Protein AF-A0A3D4KAS4-F1 (afdb_monomer_lite)

pLDDT: mean 80.95, std 10.4, range [41.06, 92.5]

Foldseek 3Di:
DPPVVCVLVVVLVVLVVPDPDPVVSVVVNVVVVVVVVVVVVVVVVVVVVCLVCQCVDPDCVSNPPLVVLVVVLVVLCCCQPPVQVVVQVVCCVPPVPDHDDHDDCPVSVCVVCVSVVNNVVVVVVVVVVVD

Secondary structure (DSSP, 8-state):
---HHHHHHHHHHHHHHH---HHHHHHHHHHHHHHHHHHHHHHHHHHHHHHHHHHT-S-HHHHHHHHHHHHHHHHHHHIIIIIHHHHHHHHHTT-TT-PPPPP-HHHHHHHHHHHTTTHHHHHHHHHHHT-

Sequence (131 aa):
MLPITEIISGGIKIIDKIIPDAEAKEKAQKEFELELLRTLQNTDNQQAEINKAEAQHQNIFVAGWRPFIGWVCGAAFCWQYILYPILSWAIAFRYPDIKLPNINTDNIFELTMAMLGLGGLRTFEKVKLRK

Structure (mmCIF, N/CA/C/O backbone):
data_AF-A0A3D4KAS4-F1
#
_entry.id   AF-A0A3D4KAS4-F1
#
loop_
_atom_site.group_PDB
_atom_site.id
_atom_site.type_symbol
_atom_site.label_atom_id
_atom_site.label_alt_id
_atom_site.label_comp_id
_atom_site.label_asym_id
_atom_site.label_entity_id
_atom_site.label_seq_id
_atom_site.pdbx_PDB_ins_code
_atom_site.Cartn_x
_atom_site.C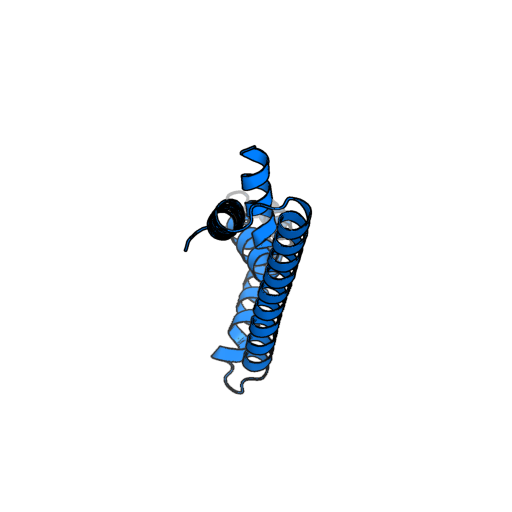artn_y
_atom_site.Cartn_z
_atom_site.occupancy
_atom_site.B_iso_or_equiv
_atom_site.auth_seq_id
_atom_site.auth_comp_id
_atom_site.auth_asym_id
_atom_site.auth_atom_id
_atom_site.pdbx_PDB_model_num
ATOM 1 N N . MET A 1 1 ? -21.785 12.329 6.745 1.00 41.06 1 MET A N 1
ATOM 2 C CA . MET A 1 1 ? -21.555 11.424 7.890 1.00 41.06 1 MET A CA 1
ATOM 3 C C . MET A 1 1 ? -21.109 12.281 9.051 1.00 41.06 1 MET A C 1
ATOM 5 O O . MET A 1 1 ? -20.185 13.062 8.857 1.00 41.06 1 MET A O 1
ATOM 9 N N . LEU A 1 2 ? -21.781 12.199 10.199 1.00 46.59 2 LEU A N 1
ATOM 10 C CA . LEU A 1 2 ? -21.309 12.886 11.402 1.00 46.59 2 LEU A CA 1
ATOM 11 C C . LEU A 1 2 ? -19.929 12.312 11.751 1.00 46.59 2 LEU A C 1
ATOM 13 O O . LEU A 1 2 ? -19.785 11.085 11.747 1.00 46.59 2 LEU A O 1
ATOM 17 N N . PRO A 1 3 ? -18.901 13.144 11.982 1.00 61.50 3 PRO A N 1
ATOM 18 C CA . PRO A 1 3 ? -17.607 12.642 12.409 1.00 61.50 3 PRO A CA 1
ATOM 19 C C . PRO A 1 3 ? -17.812 11.840 13.698 1.00 61.50 3 PRO A C 1
ATOM 21 O O . PRO A 1 3 ? -18.604 12.228 14.551 1.00 61.50 3 PRO A O 1
ATOM 24 N N . ILE A 1 4 ? -17.123 10.709 13.847 1.00 62.09 4 ILE A N 1
ATOM 25 C CA . ILE A 1 4 ? -17.269 9.806 15.005 1.00 62.09 4 ILE A CA 1
ATOM 26 C C . ILE A 1 4 ? -17.142 10.577 16.336 1.00 62.09 4 ILE A C 1
ATOM 28 O O . ILE A 1 4 ? -17.827 10.273 17.306 1.00 62.09 4 ILE A O 1
ATOM 32 N N . THR A 1 5 ? -16.370 11.665 16.355 1.00 59.62 5 THR A N 1
ATOM 33 C CA . THR A 1 5 ? -16.261 12.604 17.481 1.00 59.62 5 THR A CA 1
ATOM 34 C C . THR A 1 5 ? -17.569 13.315 17.852 1.00 59.62 5 THR A C 1
ATOM 36 O O . THR A 1 5 ? -17.811 13.576 19.028 1.00 59.62 5 THR A O 1
ATOM 39 N N . GLU A 1 6 ? -18.433 13.636 16.889 1.00 65.88 6 GLU A N 1
ATOM 40 C CA . GLU A 1 6 ? -19.764 14.209 17.137 1.00 65.88 6 GLU A CA 1
ATOM 41 C C . GLU A 1 6 ? -20.749 13.171 17.678 1.00 65.88 6 GLU A C 1
ATOM 43 O O . GLU A 1 6 ? -21.545 13.491 18.555 1.00 65.88 6 GLU A O 1
ATOM 48 N N . ILE A 1 7 ? -20.651 11.915 17.233 1.00 68.50 7 ILE A N 1
ATOM 49 C CA . ILE A 1 7 ? -21.467 10.814 17.768 1.00 68.50 7 ILE A CA 1
ATOM 50 C C . ILE A 1 7 ? -21.052 10.505 19.211 1.00 68.50 7 ILE A C 1
ATOM 52 O O . ILE A 1 7 ? -21.907 10.387 20.086 1.00 68.50 7 ILE A O 1
ATOM 56 N N . ILE A 1 8 ? -19.745 10.462 19.482 1.00 66.44 8 ILE A N 1
ATOM 57 C CA . ILE A 1 8 ? -19.201 10.273 20.832 1.00 66.44 8 ILE A CA 1
ATOM 58 C C . ILE A 1 8 ? -19.604 11.435 21.745 1.00 66.44 8 ILE A C 1
ATOM 60 O O . ILE A 1 8 ? -20.140 11.214 22.825 1.00 66.44 8 ILE A O 1
ATOM 64 N N . SER A 1 9 ? -19.396 12.684 21.318 1.00 66.88 9 SER A N 1
ATOM 65 C CA . SER A 1 9 ? -19.742 13.849 22.146 1.00 66.88 9 SER A CA 1
ATOM 66 C C . SER A 1 9 ? -21.2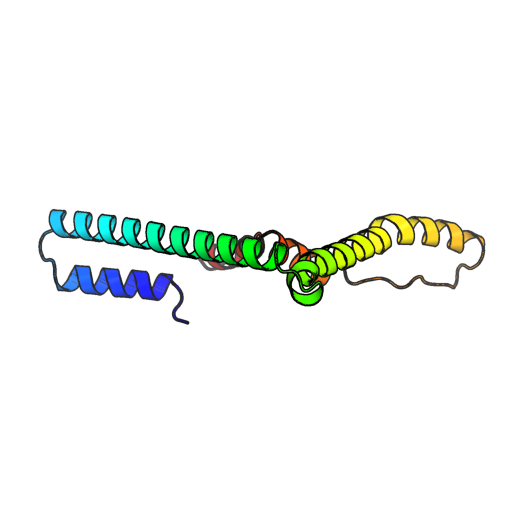52 14.026 22.328 1.00 66.88 9 SER A C 1
ATOM 68 O O . SER A 1 9 ? -21.685 14.484 23.385 1.00 66.88 9 SER A O 1
ATOM 70 N N . GLY A 1 10 ? -22.065 13.629 21.347 1.00 73.81 10 GLY A N 1
ATOM 71 C CA . GLY A 1 10 ? -23.518 13.543 21.471 1.00 73.81 10 GLY A CA 1
ATOM 72 C C . GLY A 1 10 ? -23.954 12.469 22.470 1.00 73.81 10 GLY A C 1
ATOM 73 O O . GLY A 1 10 ? -24.752 12.760 23.358 1.00 73.81 10 GLY A O 1
ATOM 74 N N . GLY A 1 11 ? -23.385 11.263 22.379 1.00 70.06 11 GLY A N 1
ATOM 75 C CA . GLY A 1 11 ? -23.654 10.153 23.298 1.00 70.06 11 GLY A CA 1
ATOM 76 C C . GLY A 1 11 ? -23.268 10.475 24.742 1.00 70.06 11 GLY A C 1
ATOM 77 O O . GLY A 1 11 ? -24.079 10.302 25.649 1.00 70.06 11 GLY A O 1
ATOM 78 N N . ILE A 1 12 ? -22.086 11.063 24.952 1.00 67.50 12 ILE A N 1
ATOM 79 C CA . ILE A 1 12 ? -21.623 11.505 26.276 1.00 67.50 12 ILE A CA 1
ATOM 80 C C . ILE A 1 12 ? -22.554 12.581 26.855 1.00 67.50 12 ILE A C 1
ATOM 82 O O . ILE A 1 12 ? -22.923 12.502 28.021 1.00 67.50 12 ILE A O 1
ATOM 86 N N . LYS A 1 13 ? -23.020 13.551 26.054 1.00 71.56 13 LYS A N 1
ATOM 87 C CA . LYS A 1 13 ? -23.979 14.575 26.522 1.00 71.56 13 LYS A CA 1
ATOM 88 C C . LYS A 1 13 ? -25.333 13.995 26.937 1.00 71.56 13 LYS A C 1
ATOM 90 O O . LYS A 1 13 ? -25.986 14.549 27.819 1.00 71.56 13 LYS A O 1
ATOM 95 N N . ILE A 1 14 ? -25.774 12.918 26.290 1.00 71.31 14 ILE A N 1
ATOM 96 C CA . ILE A 1 14 ? -27.017 12.223 26.646 1.00 71.31 14 ILE A CA 1
A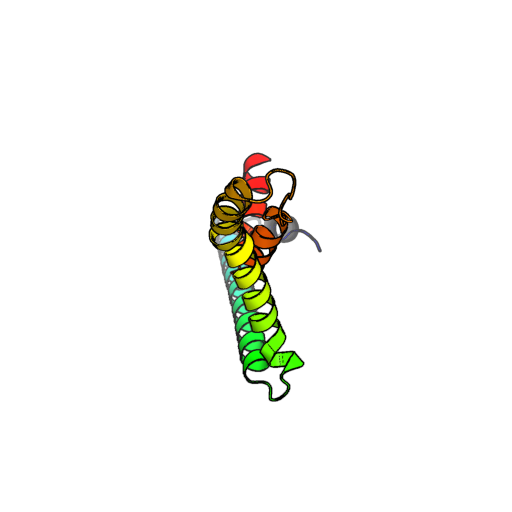TOM 97 C C . ILE A 1 14 ? -26.830 11.462 27.964 1.00 71.31 14 ILE A C 1
ATOM 99 O O . ILE A 1 14 ? -27.676 11.578 28.849 1.00 71.31 14 ILE A O 1
ATOM 103 N N . ILE A 1 15 ? -25.700 10.766 28.128 1.00 66.12 15 ILE A N 1
ATOM 104 C CA . ILE A 1 15 ? -25.323 10.088 29.380 1.00 66.12 15 ILE A CA 1
ATOM 105 C C . ILE A 1 15 ? -25.264 11.095 30.540 1.00 66.12 15 ILE A C 1
ATOM 107 O O . ILE A 1 15 ? -25.861 10.861 31.589 1.00 66.12 15 ILE A O 1
ATOM 111 N N . ASP A 1 16 ? -24.651 12.260 30.315 1.00 63.91 16 ASP A N 1
ATOM 112 C CA . ASP A 1 16 ? -24.528 13.347 31.294 1.00 63.91 16 ASP A CA 1
ATOM 113 C C . ASP A 1 16 ? -25.871 13.927 31.753 1.00 63.91 16 ASP A C 1
ATOM 115 O O . ASP A 1 16 ? -25.973 14.435 32.867 1.00 63.91 16 ASP A O 1
ATOM 119 N N . LYS A 1 17 ? -26.900 13.881 30.900 1.00 67.69 17 LYS A N 1
ATOM 120 C CA . LYS A 1 17 ? -28.226 14.439 31.200 1.00 67.69 17 LYS A CA 1
ATOM 121 C C . LYS A 1 17 ? -29.152 13.438 31.897 1.00 67.69 17 LYS A C 1
ATOM 123 O O . LYS A 1 17 ? -30.125 13.857 32.519 1.00 67.69 17 LYS A O 1
ATOM 128 N N . ILE A 1 18 ? -28.881 12.140 31.764 1.00 70.56 18 ILE A N 1
ATOM 129 C CA . ILE A 1 18 ? -29.763 11.060 32.233 1.00 70.56 18 ILE A CA 1
ATOM 130 C C . ILE A 1 18 ? -29.234 10.411 33.521 1.00 70.56 18 ILE A C 1
ATOM 132 O O . ILE A 1 18 ? -30.041 9.953 34.328 1.00 70.56 18 ILE A O 1
ATOM 136 N N . ILE A 1 19 ? -27.915 10.396 33.749 1.00 66.88 19 ILE A N 1
ATOM 137 C CA . ILE A 1 19 ? -27.299 9.724 34.902 1.00 66.88 19 ILE A CA 1
ATOM 138 C C . ILE A 1 19 ? -26.756 10.763 35.903 1.00 66.88 19 ILE A C 1
ATOM 140 O O . ILE A 1 19 ? -25.745 11.405 35.620 1.00 66.88 19 ILE A O 1
ATOM 144 N N . PRO A 1 20 ? -27.398 10.940 37.074 1.00 64.44 20 PRO A N 1
ATOM 145 C CA . PRO A 1 20 ? -26.981 11.926 38.076 1.00 64.44 20 PRO A CA 1
ATOM 146 C C . PRO A 1 20 ? -25.819 11.472 38.982 1.00 64.44 20 PRO A C 1
ATOM 148 O O . PRO A 1 20 ? -25.217 12.318 39.637 1.00 64.44 20 PRO A O 1
ATOM 151 N N . ASP A 1 21 ? -25.499 10.173 39.034 1.00 73.25 21 ASP A N 1
ATOM 152 C CA . ASP A 1 21 ? -24.480 9.607 39.933 1.00 73.25 21 ASP A CA 1
ATOM 153 C C . ASP A 1 21 ? -23.112 9.443 39.240 1.00 73.25 21 ASP A C 1
ATOM 155 O O . ASP A 1 21 ? -23.027 8.941 38.115 1.00 73.25 21 ASP A O 1
ATOM 159 N N . ALA A 1 22 ? -22.034 9.876 39.900 1.00 73.19 22 ALA A N 1
ATOM 160 C CA . ALA A 1 22 ? -20.700 9.996 39.308 1.00 73.19 22 ALA A CA 1
ATOM 161 C C . ALA A 1 22 ? -20.067 8.633 38.974 1.00 73.19 22 ALA A C 1
ATOM 163 O O . ALA A 1 22 ? -19.475 8.486 37.902 1.00 73.19 22 ALA A O 1
ATOM 164 N N . GLU A 1 23 ? -20.244 7.621 39.831 1.00 74.94 23 GLU A N 1
ATOM 165 C CA . GLU A 1 23 ? -19.744 6.260 39.570 1.00 74.94 23 GLU A CA 1
ATOM 166 C C . GLU A 1 23 ? -20.526 5.569 38.445 1.00 74.94 23 GLU A C 1
ATOM 168 O O . GLU A 1 23 ? -19.940 4.943 37.556 1.00 74.94 23 GLU A O 1
ATOM 173 N N . ALA A 1 24 ? -21.855 5.716 38.435 1.00 74.44 24 ALA A N 1
ATOM 174 C CA . ALA A 1 24 ? -22.702 5.160 37.380 1.00 74.44 24 ALA A CA 1
ATOM 175 C C . ALA A 1 24 ? -22.403 5.805 36.015 1.00 74.44 24 ALA A C 1
ATOM 177 O O . ALA A 1 24 ? -22.416 5.127 34.985 1.00 74.44 24 ALA A O 1
ATOM 178 N N . LYS A 1 25 ? -22.078 7.101 36.012 1.00 73.25 25 LYS A N 1
ATOM 179 C CA . LYS A 1 25 ? -21.665 7.851 34.826 1.00 73.25 25 LYS A CA 1
ATOM 180 C C . LYS A 1 25 ? -20.321 7.371 34.280 1.00 73.25 25 LYS A C 1
ATOM 182 O O . LYS A 1 25 ? -20.222 7.122 33.080 1.00 73.25 25 LYS A O 1
ATOM 187 N N . GLU A 1 26 ? -19.304 7.207 35.127 1.00 78.25 26 GLU A N 1
ATOM 188 C CA . GLU A 1 26 ? -17.996 6.700 34.689 1.00 78.25 26 GLU A CA 1
ATOM 189 C C . GLU A 1 26 ? -18.115 5.283 34.109 1.00 78.25 26 GLU A C 1
ATOM 191 O O . GLU A 1 26 ? -17.522 4.971 33.074 1.00 78.25 26 GLU A O 1
ATOM 196 N N . LYS A 1 27 ? -18.941 4.431 34.728 1.00 81.56 27 LYS A N 1
ATOM 197 C CA . LYS A 1 27 ? -19.210 3.082 34.224 1.00 81.56 27 LYS A CA 1
ATOM 198 C C . LYS A 1 27 ? -19.903 3.101 32.857 1.00 81.56 27 LYS A C 1
ATOM 200 O O . LYS A 1 27 ? -19.456 2.401 31.952 1.00 81.56 27 LYS A O 1
ATOM 205 N N . ALA A 1 28 ? -20.928 3.938 32.683 1.00 78.50 28 ALA A N 1
ATOM 206 C CA . ALA A 1 28 ? -21.635 4.085 31.411 1.00 78.50 28 ALA A CA 1
ATOM 207 C C . ALA A 1 28 ? -20.733 4.641 30.294 1.00 78.50 28 ALA A C 1
ATOM 209 O O . ALA A 1 28 ? -20.818 4.196 29.152 1.00 78.50 28 ALA A O 1
ATOM 210 N N . GLN A 1 29 ? -19.835 5.580 30.615 1.00 77.56 29 GLN A N 1
ATOM 211 C CA . GLN A 1 29 ? -18.852 6.096 29.657 1.00 77.56 29 GLN A CA 1
ATOM 212 C C . GLN A 1 29 ? -17.867 5.007 29.216 1.00 77.56 29 GLN A C 1
ATOM 214 O O . GLN A 1 29 ? -17.647 4.842 28.017 1.00 77.56 29 GLN A O 1
ATOM 219 N N . LYS A 1 30 ? -17.336 4.211 30.154 1.00 84.31 30 LYS A N 1
ATOM 220 C CA . LYS A 1 30 ? -16.447 3.083 29.828 1.00 84.31 30 LYS A CA 1
ATOM 221 C C . LYS A 1 30 ? -17.148 2.018 28.991 1.00 84.31 30 LYS A C 1
ATOM 223 O O . LYS A 1 30 ? -16.561 1.524 28.034 1.00 84.31 30 LYS A O 1
ATOM 228 N N . GLU A 1 31 ? -18.387 1.662 29.325 1.00 85.31 31 GLU A N 1
ATOM 229 C CA . GLU A 1 31 ? -19.175 0.702 28.539 1.00 85.31 31 GLU A CA 1
ATOM 230 C C . GLU A 1 31 ? -19.425 1.217 27.116 1.00 85.31 31 GLU A C 1
ATOM 232 O O . GLU A 1 31 ? -19.216 0.475 26.156 1.00 85.31 31 GLU A O 1
ATOM 237 N N . PHE A 1 32 ? -19.762 2.500 26.969 1.00 82.25 32 PHE A N 1
ATOM 238 C CA . PHE A 1 32 ? -19.945 3.135 25.666 1.00 82.25 32 PHE A CA 1
ATOM 239 C C . PHE A 1 32 ? -18.657 3.148 24.826 1.00 82.25 32 PHE A C 1
ATOM 241 O O . PHE A 1 32 ? -18.687 2.802 23.645 1.00 82.25 32 PHE A O 1
ATOM 248 N N . GLU A 1 33 ? -17.512 3.500 25.418 1.00 83.06 33 GLU A N 1
ATOM 249 C CA . GLU A 1 33 ? -16.212 3.441 24.735 1.00 83.06 33 GLU A CA 1
ATOM 250 C C . GLU A 1 33 ? -15.866 2.016 24.288 1.00 83.06 33 GLU A C 1
ATOM 252 O O . GLU A 1 33 ? -15.399 1.800 23.168 1.00 83.06 33 GLU A O 1
ATOM 257 N N . LEU A 1 34 ? -16.130 1.026 25.141 1.00 87.69 34 LEU A N 1
ATOM 258 C CA . LEU A 1 34 ? -15.838 -0.377 24.864 1.00 87.69 34 LEU A CA 1
ATOM 259 C C . LEU A 1 34 ? -16.738 -0.924 23.745 1.00 87.69 34 LEU A C 1
ATOM 261 O O . LEU A 1 34 ? -16.270 -1.651 22.866 1.00 87.69 34 LEU A O 1
ATOM 265 N N . GLU A 1 35 ? -18.012 -0.541 23.726 1.00 86.75 35 GLU A N 1
ATOM 266 C CA . GLU A 1 35 ? -18.951 -0.890 22.659 1.00 86.75 35 GLU A CA 1
ATOM 267 C C . GLU A 1 35 ? -18.615 -0.201 21.331 1.00 86.75 35 GLU A C 1
ATOM 269 O O . GLU A 1 35 ? -18.691 -0.822 20.265 1.00 86.75 35 GLU A O 1
ATOM 274 N N . LEU A 1 36 ? -18.140 1.044 21.383 1.00 84.88 36 LEU A N 1
ATOM 275 C CA . LEU A 1 36 ? -17.626 1.731 20.206 1.00 84.88 36 LEU A CA 1
ATOM 276 C C . LEU A 1 36 ? -16.412 0.996 19.623 1.00 84.88 36 LEU A C 1
ATOM 278 O O . LEU A 1 36 ? -16.391 0.715 18.425 1.00 84.88 36 LEU A O 1
ATOM 282 N N . LEU A 1 37 ? -15.429 0.636 20.455 1.00 86.44 37 LEU A N 1
ATOM 283 C CA . LEU A 1 37 ? -14.250 -0.117 20.014 1.00 86.44 37 LEU A CA 1
ATOM 284 C C . LEU A 1 37 ? -14.635 -1.462 19.386 1.00 86.44 37 LEU A C 1
ATOM 286 O O . LEU A 1 37 ? -14.118 -1.813 18.326 1.00 86.44 37 LEU A O 1
ATOM 290 N N . ARG A 1 38 ? -15.590 -2.183 19.987 1.00 86.94 38 ARG A N 1
ATOM 291 C CA . ARG A 1 38 ? -16.131 -3.428 19.418 1.00 86.94 38 ARG A CA 1
ATOM 292 C C . ARG A 1 38 ? -16.788 -3.201 18.060 1.00 86.94 38 ARG A C 1
ATOM 294 O O . ARG A 1 38 ? -16.591 -3.997 17.148 1.00 86.94 38 ARG A O 1
ATOM 301 N N . THR A 1 39 ? -17.549 -2.121 17.911 1.00 85.62 39 THR A N 1
ATOM 302 C CA . THR A 1 39 ? -18.222 -1.782 16.649 1.00 85.62 39 THR A CA 1
ATOM 303 C C . THR A 1 39 ? -17.215 -1.458 15.545 1.00 85.62 39 THR A C 1
ATOM 305 O O . THR A 1 39 ? -17.365 -1.937 14.420 1.00 85.62 39 THR A O 1
ATOM 308 N N . LEU A 1 40 ? -16.163 -0.699 15.868 1.00 84.38 40 LEU A N 1
ATOM 309 C CA . LEU A 1 40 ? -15.075 -0.392 14.935 1.00 84.38 40 LEU A CA 1
ATOM 310 C C . LEU A 1 40 ? -14.352 -1.669 14.500 1.00 84.38 40 LEU A C 1
ATOM 312 O O . LEU A 1 40 ? -14.251 -1.940 13.307 1.00 84.38 40 LEU A O 1
ATOM 316 N N . GLN A 1 41 ? -13.960 -2.508 15.461 1.00 88.00 41 GLN A N 1
ATOM 317 C CA . GLN A 1 41 ? -13.297 -3.779 15.176 1.00 88.00 41 GLN A CA 1
ATOM 318 C C . GLN A 1 41 ? -14.175 -4.712 14.325 1.00 88.00 41 GLN A C 1
ATOM 320 O O . GLN A 1 41 ? -13.687 -5.347 13.393 1.00 88.00 41 GLN A O 1
ATOM 325 N N . ASN A 1 42 ? -15.479 -4.782 14.604 1.00 89.06 42 ASN A N 1
ATOM 326 C CA . ASN A 1 42 ? -16.417 -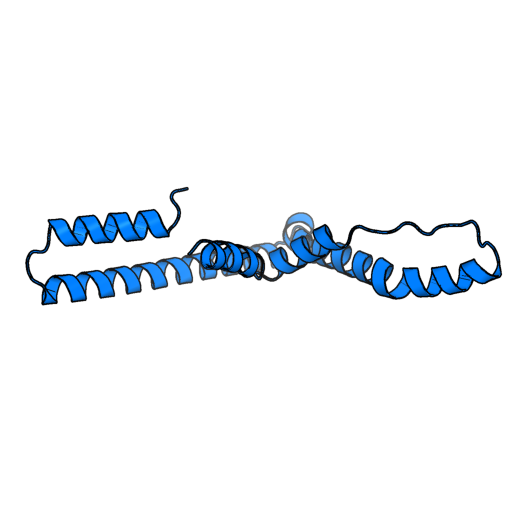5.563 13.798 1.00 89.06 42 ASN A CA 1
ATOM 327 C C . ASN A 1 42 ? -16.538 -5.031 12.367 1.00 89.06 42 ASN A C 1
ATOM 329 O O . ASN A 1 42 ? -16.601 -5.829 11.436 1.00 89.06 42 ASN A O 1
ATOM 333 N N . THR A 1 43 ? -16.547 -3.711 12.185 1.00 86.38 43 THR A N 1
ATOM 334 C CA . THR A 1 43 ? -16.595 -3.086 10.855 1.00 86.38 43 THR A CA 1
ATOM 335 C C . THR A 1 43 ? -15.339 -3.428 10.051 1.00 86.38 43 THR A C 1
ATOM 337 O O . THR A 1 43 ? -15.441 -3.848 8.898 1.00 86.38 43 THR A O 1
ATOM 340 N N . ASP A 1 44 ? -14.162 -3.336 10.672 1.00 86.25 44 ASP A N 1
ATOM 341 C CA . ASP A 1 44 ? -12.893 -3.692 10.028 1.00 86.25 44 ASP A CA 1
ATOM 342 C C . ASP A 1 44 ? -12.854 -5.179 9.647 1.00 86.25 44 ASP A C 1
ATOM 344 O O . ASP A 1 44 ? -12.465 -5.537 8.532 1.00 86.25 44 ASP A O 1
ATOM 348 N N . ASN A 1 45 ? -13.332 -6.053 10.539 1.00 89.31 45 ASN A N 1
ATOM 349 C CA . ASN A 1 45 ? -13.448 -7.486 10.271 1.00 89.31 45 ASN A CA 1
ATOM 350 C C . ASN A 1 45 ? -14.411 -7.777 9.110 1.00 89.31 45 ASN A C 1
ATOM 352 O O . ASN A 1 45 ? -14.097 -8.591 8.244 1.00 89.31 45 ASN A O 1
ATOM 356 N N . GLN A 1 46 ? -15.560 -7.098 9.050 1.00 91.12 46 GLN A N 1
ATOM 357 C CA . GLN A 1 46 ? -16.505 -7.228 7.937 1.00 91.12 46 GLN A CA 1
ATOM 358 C C . GLN A 1 46 ? -15.875 -6.789 6.612 1.00 91.12 46 GLN A C 1
ATOM 360 O O . GLN A 1 46 ? -16.027 -7.473 5.601 1.00 91.12 46 GLN A O 1
ATOM 365 N N . GLN A 1 47 ? -15.118 -5.690 6.610 1.00 86.75 47 GLN A N 1
ATOM 366 C CA . GLN A 1 47 ? -14.404 -5.247 5.417 1.00 86.75 47 GLN A CA 1
ATOM 367 C C . GLN A 1 47 ? -13.336 -6.265 4.986 1.00 86.75 47 GLN A C 1
ATOM 369 O O . GLN A 1 47 ? -13.175 -6.511 3.791 1.00 86.75 47 GLN A O 1
ATOM 374 N N . ALA A 1 48 ? -12.626 -6.886 5.933 1.00 89.44 48 ALA A N 1
ATOM 375 C CA . ALA A 1 48 ? -11.648 -7.935 5.650 1.00 89.44 48 ALA A CA 1
ATOM 376 C C . ALA A 1 48 ? -12.295 -9.199 5.052 1.00 89.44 48 ALA A C 1
ATOM 378 O O . ALA A 1 48 ? -11.769 -9.752 4.085 1.00 89.44 48 ALA A O 1
ATOM 379 N N . GLU A 1 49 ? -13.450 -9.618 5.573 1.00 92.31 49 GLU A N 1
ATOM 380 C CA . GLU A 1 49 ? -14.250 -10.729 5.037 1.00 92.31 49 GLU A CA 1
ATOM 381 C C . GLU A 1 49 ? -14.714 -10.447 3.601 1.00 92.31 49 GLU A C 1
ATOM 383 O O . GLU A 1 49 ? -14.520 -11.285 2.718 1.00 92.31 49 GLU A O 1
ATOM 388 N N . ILE A 1 50 ? -15.237 -9.244 3.329 1.00 89.31 50 ILE A N 1
ATOM 389 C CA . ILE A 1 50 ? -15.622 -8.823 1.971 1.00 89.31 50 ILE A CA 1
ATOM 390 C C . ILE A 1 50 ? -14.413 -8.882 1.037 1.00 89.31 50 ILE A C 1
ATOM 392 O O . ILE A 1 50 ? -14.488 -9.499 -0.021 1.00 89.31 50 ILE A O 1
ATOM 396 N N . ASN A 1 51 ? -13.274 -8.318 1.443 1.00 88.38 51 ASN A N 1
ATOM 397 C CA . ASN A 1 51 ? -12.062 -8.318 0.621 1.00 88.38 51 ASN A CA 1
ATOM 398 C C . ASN A 1 51 ? -11.573 -9.743 0.318 1.00 88.38 51 ASN A C 1
ATOM 400 O O . ASN A 1 51 ? -11.087 -10.015 -0.779 1.00 88.38 51 ASN A O 1
ATOM 404 N N . LYS A 1 52 ? -11.694 -10.658 1.285 1.00 91.06 52 LYS A N 1
ATOM 405 C CA . LYS A 1 52 ? -11.347 -12.071 1.114 1.00 91.06 52 LYS A CA 1
ATOM 406 C C . LYS A 1 52 ? -12.304 -12.766 0.145 1.00 91.06 52 LYS A C 1
ATOM 408 O O . LYS A 1 52 ? -11.843 -13.504 -0.722 1.00 91.06 52 LYS A O 1
ATOM 413 N N . ALA A 1 53 ? -13.605 -12.511 0.262 1.00 91.62 53 ALA A N 1
ATOM 414 C CA . ALA A 1 53 ? -14.609 -13.042 -0.653 1.00 91.62 53 ALA A CA 1
ATOM 415 C C . ALA A 1 53 ? -14.415 -12.509 -2.084 1.00 91.62 53 ALA A C 1
ATOM 417 O O . ALA A 1 53 ? -14.442 -13.287 -3.035 1.00 91.62 53 ALA A O 1
ATOM 418 N N . GLU A 1 54 ? -14.139 -11.210 -2.239 1.00 87.81 54 GLU A N 1
ATOM 419 C CA . GLU A 1 54 ? -13.806 -10.586 -3.525 1.00 87.81 54 GLU A CA 1
ATOM 420 C C . GLU A 1 54 ? -12.553 -11.214 -4.140 1.00 87.81 54 GLU A C 1
ATOM 422 O O . GLU A 1 54 ? -12.560 -11.568 -5.316 1.00 87.81 54 GLU A O 1
ATOM 427 N N . ALA A 1 55 ? -11.501 -11.422 -3.344 1.00 88.56 55 ALA A N 1
ATOM 428 C CA . ALA A 1 55 ? -10.258 -12.039 -3.803 1.00 88.56 55 ALA A CA 1
ATOM 429 C C . ALA A 1 55 ? -10.429 -13.508 -4.234 1.00 88.56 55 ALA A C 1
ATOM 431 O O . ALA A 1 55 ? -9.670 -13.990 -5.071 1.00 88.56 55 ALA A O 1
ATOM 432 N N . GLN A 1 56 ? -11.412 -14.222 -3.678 1.00 91.19 56 GLN A N 1
ATOM 433 C CA . GLN A 1 56 ? -11.747 -15.603 -4.049 1.00 91.19 56 GLN A CA 1
ATOM 434 C C . GLN A 1 56 ? -12.784 -15.693 -5.180 1.00 91.19 56 GLN A C 1
ATOM 436 O O . GLN A 1 56 ? -13.109 -16.790 -5.642 1.00 91.19 56 GLN A O 1
ATOM 441 N N . HIS A 1 57 ? -13.319 -14.559 -5.631 1.00 91.88 57 HIS A N 1
ATOM 442 C CA . HIS A 1 57 ? -14.361 -14.523 -6.642 1.00 91.88 57 HIS A CA 1
ATOM 443 C C . HIS A 1 57 ? -13.830 -15.008 -8.004 1.00 91.88 57 HIS A C 1
ATOM 445 O O . HIS A 1 57 ? -12.758 -14.613 -8.453 1.00 91.88 57 HIS A O 1
ATOM 451 N N . GLN A 1 58 ? -14.607 -15.838 -8.708 1.00 90.62 58 GLN A N 1
ATOM 452 C CA . GLN A 1 58 ? -14.216 -16.434 -10.002 1.00 90.62 58 GLN A CA 1
ATOM 453 C C . GLN A 1 58 ? -13.977 -15.382 -11.103 1.00 90.62 58 GLN A C 1
ATOM 455 O O . GLN A 1 58 ? -13.199 -15.590 -12.030 1.00 90.62 58 GLN A O 1
ATOM 460 N N . ASN A 1 59 ? -14.667 -14.242 -11.016 1.00 90.75 59 ASN A N 1
ATOM 461 C CA . ASN A 1 59 ? -14.506 -13.141 -11.963 1.00 90.75 59 ASN A CA 1
ATOM 462 C C . ASN A 1 59 ? -13.210 -12.353 -11.697 1.00 90.75 59 ASN A C 1
ATOM 464 O O . ASN A 1 59 ? -13.088 -11.692 -10.665 1.00 90.75 59 ASN A O 1
ATOM 468 N N . ILE A 1 60 ? -12.308 -12.338 -12.683 1.00 89.00 60 ILE A N 1
ATOM 469 C CA . ILE A 1 60 ? -11.026 -11.611 -12.677 1.00 89.00 60 ILE A CA 1
ATOM 470 C C . ILE A 1 60 ? -11.218 -10.105 -12.459 1.00 89.00 60 ILE A C 1
ATOM 472 O O . ILE A 1 60 ? -10.375 -9.469 -11.838 1.00 89.00 60 ILE A O 1
ATOM 476 N N . PHE A 1 61 ? -12.332 -9.518 -12.900 1.00 86.81 61 PHE A N 1
ATOM 477 C CA . PHE A 1 61 ? -12.604 -8.101 -12.646 1.00 86.81 61 PHE A CA 1
ATOM 478 C C . PHE A 1 61 ? -12.903 -7.814 -11.166 1.00 86.81 61 PHE A C 1
ATOM 480 O O . PHE A 1 61 ? -12.579 -6.735 -10.678 1.00 86.81 61 PHE A O 1
ATOM 487 N N . VAL A 1 62 ? -13.468 -8.784 -10.440 1.00 85.56 62 VAL A N 1
ATOM 488 C CA . VAL A 1 62 ? -13.797 -8.658 -9.008 1.00 85.56 62 VAL A CA 1
ATOM 489 C C . VAL A 1 62 ? -12.592 -9.017 -8.137 1.00 85.56 62 VAL A C 1
ATOM 491 O O . VAL A 1 62 ? -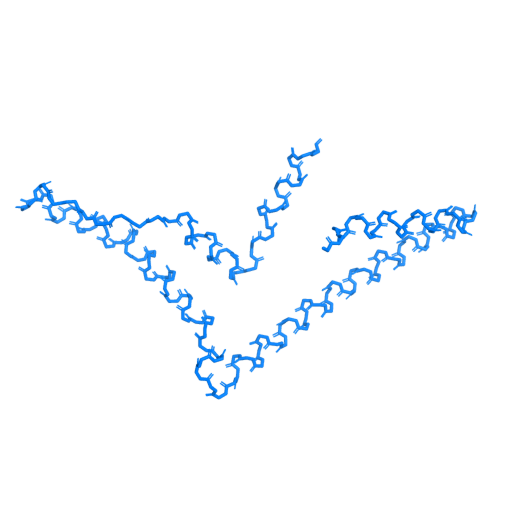12.254 -8.270 -7.227 1.00 85.56 62 VAL A O 1
ATOM 494 N N . ALA A 1 63 ? -11.887 -10.107 -8.443 1.00 90.31 63 ALA A N 1
ATOM 495 C CA . ALA A 1 63 ? -10.704 -10.510 -7.678 1.00 90.31 63 ALA A CA 1
ATOM 496 C C . ALA A 1 63 ? -9.447 -9.693 -8.027 1.00 90.31 63 ALA A C 1
ATOM 498 O O . ALA A 1 63 ? -8.541 -9.530 -7.210 1.00 90.31 63 ALA A O 1
ATOM 499 N N . GLY A 1 64 ? -9.372 -9.183 -9.256 1.00 89.00 64 GLY A N 1
ATOM 500 C CA . GLY A 1 64 ? -8.150 -8.633 -9.834 1.00 89.00 64 GLY A CA 1
ATOM 501 C C . GLY A 1 64 ? -7.988 -7.124 -9.713 1.00 89.00 64 GLY A C 1
ATOM 502 O O . GLY A 1 64 ? -6.876 -6.644 -9.922 1.00 89.00 64 GLY A O 1
ATOM 503 N N . TRP A 1 65 ? -9.024 -6.358 -9.353 1.00 89.06 65 TRP A N 1
ATOM 504 C CA . TRP A 1 65 ? -8.909 -4.893 -9.312 1.00 89.06 65 TRP A CA 1
ATOM 505 C C . TRP A 1 65 ? -7.871 -4.418 -8.280 1.00 89.06 65 TRP A C 1
ATOM 507 O O . TRP A 1 65 ? -7.072 -3.531 -8.580 1.00 89.06 65 TRP A O 1
ATOM 517 N N . ARG A 1 66 ? -7.814 -5.052 -7.097 1.00 89.00 66 ARG A N 1
ATOM 518 C CA . ARG A 1 66 ? -6.809 -4.761 -6.056 1.00 89.00 66 ARG A CA 1
ATOM 519 C C . ARG A 1 66 ? -5.386 -5.072 -6.550 1.00 89.00 66 ARG A C 1
ATOM 521 O O . ARG A 1 66 ? -4.565 -4.155 -6.545 1.00 89.00 66 ARG A O 1
ATOM 528 N N . PRO A 1 67 ? -5.070 -6.296 -7.030 1.00 90.38 67 PRO A N 1
ATOM 529 C CA . PRO A 1 67 ? -3.780 -6.577 -7.660 1.00 90.38 67 PRO A CA 1
ATOM 530 C C . PRO A 1 67 ? -3.432 -5.622 -8.802 1.00 90.38 67 PRO A C 1
ATOM 532 O O . PRO A 1 67 ? -2.300 -5.161 -8.874 1.00 90.38 67 PRO A O 1
ATOM 535 N N . PHE A 1 68 ? -4.389 -5.301 -9.676 1.00 92.50 68 PHE A N 1
ATOM 536 C CA . PHE A 1 68 ? -4.169 -4.432 -10.830 1.00 92.50 68 PHE A CA 1
ATOM 537 C C . PHE A 1 68 ? -3.659 -3.050 -10.416 1.00 92.50 68 PHE A C 1
ATOM 539 O O . PHE A 1 68 ? -2.630 -2.610 -10.926 1.00 92.50 68 PHE A O 1
ATOM 546 N N . ILE A 1 69 ? -4.311 -2.396 -9.448 1.00 91.19 69 ILE A N 1
ATOM 547 C CA . ILE A 1 69 ? -3.837 -1.097 -8.947 1.00 91.19 69 ILE A CA 1
ATOM 548 C C . ILE A 1 69 ? -2.444 -1.244 -8.316 1.00 91.19 69 ILE A C 1
ATOM 550 O O . ILE A 1 69 ? -1.571 -0.416 -8.568 1.00 91.19 69 ILE A O 1
ATOM 554 N N . GLY A 1 70 ? -2.197 -2.327 -7.572 1.00 90.75 70 GLY A N 1
ATOM 555 C CA . GLY A 1 70 ? -0.875 -2.623 -7.011 1.00 90.75 70 GLY A CA 1
ATOM 556 C C . GLY A 1 70 ? 0.223 -2.725 -8.077 1.00 90.75 70 GLY A C 1
ATOM 557 O O . GLY A 1 70 ? 1.288 -2.126 -7.925 1.00 90.75 70 GLY A O 1
ATOM 558 N N . TRP A 1 71 ? -0.046 -3.414 -9.188 1.00 91.50 71 TRP A N 1
ATOM 559 C CA . TRP A 1 71 ? 0.878 -3.509 -10.321 1.00 91.50 71 TRP A CA 1
ATOM 560 C C . TRP A 1 71 ? 1.105 -2.164 -11.006 1.00 91.50 71 TRP A C 1
ATOM 562 O O . TRP A 1 71 ? 2.243 -1.854 -11.349 1.00 91.50 71 TRP A O 1
ATOM 572 N N . VAL A 1 72 ? 0.063 -1.345 -11.171 1.00 91.38 72 VAL A N 1
ATOM 573 C CA . VAL A 1 72 ? 0.186 0.003 -11.748 1.00 91.38 72 VAL A CA 1
ATOM 574 C C . VAL A 1 72 ? 1.069 0.891 -10.868 1.00 91.38 72 VAL A C 1
ATOM 576 O O . VAL A 1 72 ? 2.005 1.510 -11.376 1.00 91.38 72 VAL A O 1
ATOM 579 N N . CYS A 1 73 ? 0.837 0.910 -9.551 1.00 91.19 73 CYS A N 1
ATOM 580 C CA . CYS A 1 73 ? 1.678 1.653 -8.610 1.00 91.19 73 CYS A CA 1
ATOM 581 C C . CYS A 1 73 ? 3.125 1.135 -8.616 1.00 91.19 73 CYS A C 1
ATOM 583 O O . CYS A 1 73 ? 4.063 1.926 -8.705 1.00 91.19 73 CYS A O 1
ATOM 585 N N . GLY A 1 74 ? 3.321 -0.187 -8.592 1.00 90.19 74 GLY A N 1
ATOM 586 C CA . GLY A 1 74 ? 4.647 -0.808 -8.649 1.00 90.19 74 GLY A CA 1
ATOM 587 C C . GLY A 1 74 ? 5.405 -0.494 -9.943 1.00 90.19 74 GLY A C 1
ATOM 588 O O . GLY A 1 74 ? 6.584 -0.141 -9.902 1.00 90.19 74 GLY A O 1
ATOM 589 N N . ALA A 1 75 ? 4.728 -0.551 -11.092 1.00 92.06 75 ALA A N 1
ATOM 590 C CA . ALA A 1 75 ? 5.300 -0.190 -12.385 1.00 92.06 75 ALA A CA 1
ATOM 591 C C . ALA A 1 75 ? 5.677 1.296 -12.444 1.00 92.06 75 ALA A C 1
ATOM 593 O O . ALA A 1 75 ? 6.747 1.639 -12.945 1.00 92.06 75 ALA A O 1
ATOM 594 N N . ALA A 1 76 ? 4.845 2.177 -11.885 1.00 90.75 76 ALA A N 1
ATOM 595 C CA . ALA A 1 76 ? 5.143 3.600 -11.826 1.00 90.75 76 ALA A CA 1
ATOM 596 C C . ALA A 1 76 ? 6.343 3.914 -10.919 1.00 90.75 76 ALA A C 1
ATOM 598 O O . ALA A 1 76 ? 7.195 4.719 -11.295 1.00 90.75 76 ALA A O 1
ATOM 599 N N . PHE A 1 77 ? 6.471 3.241 -9.770 1.00 91.62 77 PHE A N 1
ATOM 600 C CA . PHE A 1 77 ? 7.664 3.359 -8.929 1.00 91.62 77 PHE A CA 1
ATOM 601 C C . PHE A 1 77 ? 8.915 2.816 -9.623 1.00 91.62 77 PHE A C 1
ATOM 603 O O . PHE A 1 77 ? 9.966 3.451 -9.559 1.00 91.62 77 PHE A O 1
ATOM 610 N N . CYS A 1 78 ? 8.809 1.695 -10.339 1.00 92.12 78 CYS A N 1
ATOM 611 C CA . CYS A 1 78 ? 9.904 1.171 -11.155 1.00 92.12 78 CYS A CA 1
ATOM 612 C C . CYS A 1 78 ? 10.337 2.184 -12.228 1.00 92.12 78 CYS A C 1
ATOM 614 O O . CYS A 1 78 ? 11.530 2.455 -12.379 1.00 92.12 78 CYS A O 1
ATOM 616 N N . TRP A 1 79 ? 9.379 2.810 -12.922 1.00 90.69 79 TRP A N 1
ATOM 617 C CA . TRP A 1 79 ? 9.676 3.875 -13.876 1.00 90.69 79 TRP A CA 1
ATOM 618 C C . TRP A 1 79 ? 10.400 5.040 -13.206 1.00 90.69 79 TRP A C 1
ATOM 620 O O . TRP A 1 79 ? 11.498 5.391 -13.623 1.00 90.69 79 TRP A O 1
ATOM 630 N N . GLN A 1 80 ? 9.823 5.618 -12.153 1.00 90.62 80 GLN A N 1
ATOM 631 C CA . GLN A 1 80 ? 10.333 6.853 -11.565 1.00 90.62 80 GLN A CA 1
ATOM 632 C C . GLN A 1 80 ? 11.679 6.671 -10.847 1.00 90.62 80 GLN A C 1
ATOM 634 O O . GLN A 1 80 ? 12.538 7.547 -10.934 1.00 90.62 80 GLN A O 1
ATOM 639 N N . TYR A 1 81 ? 11.872 5.556 -10.139 1.00 89.56 81 TYR A N 1
ATOM 640 C CA . TYR A 1 81 ? 13.042 5.360 -9.278 1.00 89.56 81 TYR A CA 1
ATOM 641 C C . TYR A 1 81 ? 14.161 4.534 -9.904 1.00 89.56 81 TYR A C 1
ATOM 643 O O . TYR A 1 81 ? 15.306 4.676 -9.484 1.00 89.56 81 TYR A O 1
ATOM 651 N N . ILE A 1 82 ? 13.862 3.688 -10.894 1.00 91.38 82 ILE A N 1
ATOM 652 C CA . ILE A 1 82 ? 14.861 2.808 -11.516 1.00 91.38 82 ILE A CA 1
ATOM 653 C C . ILE A 1 82 ? 15.090 3.218 -12.969 1.00 91.38 82 ILE A C 1
ATOM 655 O O . ILE A 1 82 ? 16.203 3.590 -13.336 1.00 91.38 82 ILE A O 1
ATOM 659 N N . LEU A 1 83 ? 14.048 3.191 -13.804 1.00 91.00 83 LEU A N 1
ATOM 660 C CA . LEU A 1 83 ? 14.213 3.408 -15.244 1.00 91.00 83 LEU A CA 1
ATOM 661 C C . LEU A 1 83 ? 14.553 4.861 -15.577 1.00 91.00 83 LEU A C 1
ATOM 663 O O . LEU A 1 83 ? 15.465 5.101 -16.360 1.00 91.00 83 LEU A O 1
ATOM 667 N N . TYR A 1 84 ? 13.872 5.830 -14.967 1.00 90.19 84 TYR A N 1
ATOM 668 C CA . TYR A 1 84 ? 14.074 7.253 -15.219 1.00 90.19 84 TYR A CA 1
ATOM 669 C C . TYR A 1 84 ? 15.531 7.694 -14.992 1.00 90.19 84 TYR A C 1
ATOM 671 O O . TYR A 1 84 ? 16.090 8.280 -15.920 1.00 90.19 84 TYR A O 1
ATOM 679 N N . PRO A 1 85 ? 16.203 7.417 -13.852 1.00 88.94 85 PRO A N 1
ATOM 680 C CA . PRO A 1 85 ? 17.599 7.822 -13.670 1.00 88.94 85 PRO A CA 1
ATOM 681 C C . PRO A 1 85 ? 18.569 7.077 -14.597 1.00 88.94 85 PRO A C 1
ATOM 683 O O . PRO A 1 85 ? 19.467 7.707 -15.156 1.00 88.94 85 PRO A O 1
ATOM 686 N N . ILE A 1 86 ? 18.371 5.771 -14.819 1.00 90.00 86 ILE A N 1
ATOM 687 C CA . ILE A 1 86 ? 19.225 4.971 -15.714 1.00 90.00 86 ILE A CA 1
ATOM 688 C C . ILE A 1 86 ? 19.121 5.483 -17.156 1.00 90.00 86 ILE A C 1
ATOM 690 O O . ILE A 1 86 ? 20.137 5.708 -17.814 1.00 90.00 86 ILE A O 1
ATOM 694 N N . LEU A 1 87 ? 17.897 5.710 -17.642 1.00 88.88 87 LEU A N 1
ATOM 695 C CA . LEU A 1 87 ? 17.650 6.234 -18.983 1.00 88.88 87 LEU A CA 1
ATOM 696 C C . LEU A 1 87 ? 18.102 7.686 -19.107 1.00 88.88 87 LEU A C 1
ATOM 698 O O . LEU A 1 87 ? 18.666 8.042 -20.134 1.00 88.88 87 LEU A O 1
ATOM 702 N N . SER A 1 88 ? 17.913 8.515 -18.076 1.00 87.12 88 SER A N 1
ATOM 703 C CA . SER A 1 88 ? 18.382 9.907 -18.089 1.00 87.12 88 SER A CA 1
ATOM 704 C C . SER A 1 88 ? 19.897 9.963 -18.244 1.00 87.12 88 SER A C 1
ATOM 706 O O . SER A 1 88 ? 20.401 10.722 -19.067 1.00 87.12 88 SER A O 1
ATOM 708 N N . TRP A 1 89 ? 20.621 9.113 -17.512 1.00 85.31 89 TRP A N 1
ATOM 709 C CA . TRP A 1 89 ? 22.068 8.984 -17.652 1.00 85.31 89 TRP A CA 1
ATOM 710 C C . TRP A 1 89 ? 22.460 8.477 -19.045 1.00 85.31 89 TRP A C 1
ATOM 712 O O . TRP A 1 89 ? 23.309 9.079 -19.694 1.00 85.31 89 TRP A O 1
ATOM 722 N N . ALA A 1 90 ? 21.806 7.427 -19.551 1.00 85.06 90 ALA A N 1
ATOM 723 C CA . ALA A 1 90 ? 22.105 6.859 -20.867 1.00 85.06 90 ALA A CA 1
ATOM 724 C C . ALA A 1 90 ? 21.830 7.833 -22.033 1.00 85.06 90 ALA A C 1
ATOM 726 O O . ALA A 1 90 ? 22.601 7.892 -22.993 1.00 85.06 90 ALA A O 1
ATOM 727 N N . ILE A 1 91 ? 20.741 8.602 -21.955 1.00 85.75 91 ILE A N 1
ATOM 728 C CA . ILE A 1 91 ? 20.314 9.555 -22.986 1.00 85.75 91 ILE A CA 1
ATOM 729 C C . ILE A 1 91 ? 21.161 10.829 -22.942 1.00 85.75 91 ILE A C 1
ATOM 731 O O . ILE A 1 91 ? 21.468 11.368 -24.005 1.00 85.75 91 ILE A O 1
ATOM 735 N N . ALA A 1 92 ? 21.632 11.259 -21.767 1.00 80.69 92 ALA A N 1
ATOM 736 C CA . ALA A 1 92 ? 22.495 12.435 -21.637 1.00 80.69 92 ALA A CA 1
ATOM 737 C C . ALA A 1 92 ? 23.774 12.354 -22.495 1.00 80.69 92 ALA A C 1
ATOM 739 O O . ALA A 1 92 ? 24.279 13.386 -22.930 1.00 80.69 92 ALA A O 1
ATOM 740 N N . PHE A 1 93 ? 24.274 11.148 -22.798 1.00 76.38 93 PHE A N 1
ATOM 741 C CA . PHE A 1 93 ? 25.448 10.963 -23.663 1.00 76.38 93 PHE A CA 1
ATOM 742 C C . PHE A 1 93 ? 25.170 11.088 -25.165 1.00 76.38 93 PHE A C 1
ATOM 744 O O . PHE A 1 93 ? 26.095 11.381 -25.920 1.00 76.38 93 PHE A O 1
ATOM 751 N N . ARG A 1 94 ? 23.944 10.811 -25.627 1.00 75.31 94 ARG A N 1
ATOM 752 C CA . ARG A 1 94 ? 23.620 10.730 -27.067 1.00 75.31 94 ARG A CA 1
ATOM 753 C C . ARG A 1 94 ? 22.597 11.757 -27.545 1.00 75.31 94 ARG A C 1
ATOM 755 O O . ARG A 1 94 ? 22.664 12.147 -28.704 1.00 75.31 94 ARG A O 1
ATOM 762 N N . TYR A 1 95 ? 21.670 12.181 -26.690 1.00 77.25 95 TYR A N 1
ATOM 763 C CA . TYR A 1 95 ? 20.574 13.085 -27.043 1.00 77.25 95 TYR A CA 1
ATOM 764 C C . TYR A 1 95 ? 20.234 14.021 -25.866 1.00 77.25 95 TYR A C 1
ATOM 766 O O . TYR A 1 95 ? 19.216 13.826 -25.200 1.00 77.25 95 TYR A O 1
ATOM 774 N N . PRO A 1 96 ? 21.068 15.043 -25.595 1.00 73.38 96 PRO A N 1
ATOM 775 C CA . PRO A 1 96 ? 20.926 15.913 -24.421 1.00 73.38 96 PRO A CA 1
ATOM 776 C C . PRO A 1 96 ? 19.616 16.718 -24.379 1.00 73.38 96 PRO A C 1
ATOM 778 O O . PRO A 1 96 ? 19.179 17.114 -23.301 1.00 73.38 96 PRO A O 1
ATOM 781 N N . ASP A 1 97 ? 18.956 16.919 -25.522 1.00 79.00 97 ASP A N 1
ATOM 782 C CA . ASP A 1 97 ? 17.701 17.677 -25.610 1.00 79.00 97 ASP A CA 1
ATOM 783 C C . ASP A 1 97 ? 16.442 16.833 -25.338 1.00 79.00 97 ASP A C 1
ATOM 785 O O . ASP A 1 97 ? 15.342 17.377 -25.200 1.00 79.00 97 ASP A O 1
ATOM 789 N N . ILE A 1 98 ? 16.570 15.504 -25.236 1.00 79.19 98 ILE A N 1
ATOM 790 C CA . ILE A 1 98 ? 15.431 14.621 -24.963 1.00 79.19 98 ILE A CA 1
ATOM 791 C C . ILE A 1 98 ? 15.189 14.552 -23.457 1.00 79.19 98 ILE A C 1
ATOM 793 O O . ILE A 1 98 ? 15.965 13.970 -22.700 1.00 79.19 98 ILE A O 1
ATOM 797 N N . LYS A 1 99 ? 14.050 15.099 -23.025 1.00 77.75 99 LYS A N 1
ATOM 798 C CA . LYS A 1 99 ? 13.564 14.969 -21.649 1.00 77.75 99 LYS A CA 1
ATOM 799 C C . LYS A 1 99 ? 12.630 13.771 -21.540 1.00 77.75 99 LYS A C 1
ATOM 801 O O . LYS A 1 99 ? 11.641 13.676 -22.264 1.00 77.75 99 LYS A O 1
ATOM 806 N N . LEU A 1 100 ? 12.942 12.866 -20.618 1.00 80.88 100 LEU A N 1
ATOM 807 C CA . LEU A 1 100 ? 12.080 11.734 -20.292 1.00 80.88 100 LEU A CA 1
ATOM 808 C C . LEU A 1 100 ? 10.794 12.214 -19.599 1.00 80.88 100 LEU A C 1
ATOM 810 O O . LEU A 1 100 ? 10.833 13.191 -18.844 1.00 80.88 100 LEU A O 1
ATOM 814 N N . PRO A 1 101 ? 9.658 11.528 -19.811 1.00 81.25 101 PRO A N 1
ATOM 815 C CA . PRO A 1 101 ? 8.424 11.847 -19.113 1.00 81.25 101 PRO A CA 1
ATOM 816 C C . PRO A 1 101 ? 8.581 11.582 -17.611 1.00 81.25 101 PRO A C 1
ATOM 818 O O . PRO A 1 101 ? 8.963 10.488 -17.183 1.00 81.25 101 PRO A O 1
ATOM 821 N N . ASN A 1 102 ? 8.279 12.608 -16.818 1.00 79.94 102 ASN A N 1
ATOM 822 C CA . ASN A 1 102 ? 8.245 12.540 -15.363 1.00 79.94 102 ASN A CA 1
ATOM 823 C C . ASN A 1 102 ? 6.820 12.204 -14.904 1.00 79.94 102 ASN A C 1
ATOM 825 O O . ASN A 1 102 ? 5.854 12.786 -15.403 1.00 79.94 102 ASN A O 1
ATOM 829 N N . ILE A 1 103 ? 6.694 11.261 -13.972 1.00 82.50 103 ILE A N 1
ATOM 830 C CA . ILE A 1 103 ? 5.408 10.872 -13.396 1.00 82.50 103 ILE A CA 1
ATOM 831 C C . ILE A 1 103 ? 5.258 11.574 -12.047 1.00 82.50 103 ILE A C 1
ATOM 833 O O . ILE A 1 103 ? 6.152 11.508 -11.207 1.00 82.50 103 ILE A O 1
ATOM 837 N N . ASN A 1 104 ? 4.100 12.200 -11.810 1.00 81.19 104 ASN A N 1
ATOM 838 C CA . ASN A 1 104 ? 3.787 12.755 -10.496 1.00 81.19 104 ASN A CA 1
ATOM 839 C C . ASN A 1 104 ? 3.649 11.617 -9.469 1.00 81.19 104 ASN A C 1
ATOM 841 O O . ASN A 1 104 ? 2.645 10.903 -9.439 1.00 81.19 104 ASN A O 1
ATOM 845 N N . THR A 1 105 ? 4.668 11.463 -8.629 1.00 83.56 105 THR A N 1
ATOM 846 C CA . THR A 1 105 ? 4.735 10.439 -7.585 1.00 83.56 105 THR A CA 1
ATOM 847 C C . THR A 1 105 ? 3.786 10.674 -6.421 1.00 83.56 105 THR A C 1
ATOM 849 O O . THR A 1 105 ? 3.396 9.698 -5.786 1.00 83.56 105 THR A O 1
ATOM 852 N N . ASP A 1 106 ? 3.374 11.912 -6.145 1.00 83.75 106 ASP A N 1
ATOM 853 C CA . ASP A 1 106 ? 2.596 12.239 -4.943 1.00 83.75 106 ASP A CA 1
ATOM 854 C C . ASP A 1 106 ? 1.250 11.510 -4.938 1.00 83.75 106 ASP A C 1
ATOM 856 O O . ASP A 1 106 ? 0.885 10.859 -3.958 1.00 83.75 106 ASP A O 1
ATOM 860 N N . ASN A 1 107 ? 0.561 11.521 -6.081 1.00 84.56 107 ASN A N 1
ATOM 861 C CA . ASN A 1 107 ? -0.715 10.826 -6.247 1.00 84.56 107 ASN A CA 1
ATOM 862 C C . ASN A 1 107 ? -0.561 9.299 -6.130 1.00 84.56 107 ASN A C 1
ATOM 864 O O . ASN A 1 107 ? -1.457 8.616 -5.638 1.00 84.56 107 ASN A O 1
ATOM 868 N N . ILE A 1 108 ? 0.576 8.751 -6.569 1.00 87.25 108 ILE A N 1
ATOM 869 C CA . ILE A 1 108 ? 0.841 7.304 -6.554 1.00 87.25 108 ILE A CA 1
ATOM 870 C C . ILE A 1 108 ? 1.195 6.833 -5.144 1.00 87.25 108 ILE A C 1
ATOM 872 O O . ILE A 1 108 ? 0.731 5.775 -4.714 1.00 87.25 108 ILE A O 1
ATOM 876 N N . PHE A 1 109 ? 1.957 7.627 -4.392 1.00 87.31 109 PHE A N 1
ATOM 877 C CA . PHE A 1 109 ? 2.201 7.367 -2.976 1.00 87.31 109 PHE A CA 1
ATOM 878 C C . PHE A 1 109 ? 0.921 7.445 -2.159 1.00 87.31 109 PHE A C 1
ATOM 880 O O . PHE A 1 109 ? 0.678 6.555 -1.348 1.00 87.31 109 PHE A O 1
ATOM 887 N N . GLU A 1 110 ? 0.082 8.457 -2.386 1.00 87.44 110 GLU A N 1
ATOM 888 C CA . GLU A 1 110 ? -1.207 8.572 -1.703 1.00 87.44 110 GLU A CA 1
ATOM 889 C C . GLU A 1 110 ? -2.106 7.366 -1.998 1.00 87.44 110 GLU A C 1
ATOM 891 O O . GLU A 1 110 ? -2.627 6.747 -1.069 1.00 87.44 110 GLU A O 1
ATOM 896 N N . LEU A 1 111 ? -2.206 6.963 -3.268 1.00 87.56 111 LEU A N 1
ATOM 897 C CA . LEU A 1 111 ? -2.961 5.779 -3.674 1.00 87.56 111 LEU A CA 1
ATOM 898 C C . LEU A 1 111 ? -2.408 4.492 -3.041 1.00 87.56 111 LEU A C 1
ATOM 900 O O . LEU A 1 111 ? -3.171 3.665 -2.541 1.00 87.56 111 LEU A O 1
ATOM 904 N N . THR A 1 112 ? -1.084 4.336 -3.002 1.00 89.12 112 THR A N 1
ATOM 905 C CA . THR A 1 112 ? -0.424 3.171 -2.391 1.00 89.12 112 THR A CA 1
ATOM 906 C C . THR A 1 112 ? -0.663 3.124 -0.880 1.00 89.12 112 THR A C 1
ATOM 908 O O . THR A 1 112 ? -1.019 2.078 -0.341 1.00 89.12 112 THR A O 1
ATOM 911 N N . MET A 1 113 ? -0.535 4.258 -0.184 1.00 87.81 113 MET A N 1
ATOM 912 C CA . MET A 1 113 ? -0.825 4.353 1.249 1.00 87.81 113 MET A CA 1
ATOM 913 C C . MET A 1 113 ? -2.298 4.074 1.552 1.00 87.81 113 MET A C 1
ATOM 915 O O . MET A 1 113 ? -2.597 3.385 2.527 1.00 87.81 113 MET A O 1
ATOM 919 N N . ALA A 1 114 ? -3.219 4.562 0.718 1.00 87.38 114 ALA A N 1
ATOM 920 C CA . ALA A 1 114 ? -4.640 4.269 0.854 1.00 87.38 114 ALA A CA 1
ATOM 921 C C . ALA A 1 114 ? -4.917 2.761 0.726 1.00 87.38 114 ALA A C 1
ATOM 923 O O . ALA A 1 114 ? -5.634 2.199 1.553 1.00 87.38 114 ALA A O 1
ATOM 924 N N . MET A 1 115 ? -4.293 2.087 -0.245 1.00 86.56 115 MET A N 1
ATOM 925 C CA . MET A 1 115 ? -4.427 0.638 -0.426 1.00 86.56 115 MET A CA 1
ATOM 926 C C . MET A 1 115 ? -3.843 -0.193 0.721 1.00 86.56 115 MET A C 1
ATOM 928 O O . MET A 1 115 ? -4.388 -1.247 1.040 1.00 86.56 115 MET A O 1
ATOM 932 N N . LEU A 1 116 ? -2.765 0.276 1.352 1.00 85.31 116 LEU A N 1
ATOM 933 C CA . LEU A 1 116 ? -2.151 -0.358 2.526 1.00 85.31 116 LEU A CA 1
ATOM 934 C C . LEU A 1 116 ? -2.929 -0.098 3.829 1.00 85.31 116 LEU A C 1
ATOM 936 O O . LEU A 1 116 ? -2.499 -0.533 4.893 1.00 85.31 116 LEU A O 1
ATOM 940 N N . GLY A 1 117 ? -4.044 0.640 3.773 1.00 80.62 117 GLY A N 1
ATOM 941 C CA . GLY A 1 117 ? -4.807 1.037 4.961 1.00 80.62 117 GLY A CA 1
ATOM 942 C C . GLY A 1 117 ? -4.132 2.137 5.789 1.00 80.62 117 GLY A C 1
ATOM 943 O O . GLY A 1 117 ? -4.595 2.476 6.873 1.00 80.62 117 GLY A O 1
ATOM 944 N N . LEU A 1 118 ? -3.059 2.741 5.272 1.00 82.69 118 LEU A N 1
ATOM 945 C CA . LEU A 1 118 ? -2.292 3.799 5.934 1.00 82.69 118 LEU A CA 1
ATOM 946 C C . LEU A 1 118 ? -2.827 5.209 5.629 1.00 82.69 118 LEU A C 1
ATOM 948 O O . LEU A 1 118 ? -2.342 6.190 6.190 1.00 82.69 118 LEU A O 1
ATOM 952 N N . GLY A 1 119 ? -3.861 5.335 4.788 1.00 73.88 119 GLY A N 1
ATOM 953 C CA . GLY A 1 119 ? -4.477 6.623 4.434 1.00 73.88 119 GLY A CA 1
ATOM 954 C C . GLY A 1 119 ? -5.041 7.410 5.630 1.00 73.88 119 GLY A C 1
ATOM 955 O O . GLY A 1 119 ? -5.136 8.637 5.579 1.00 73.88 119 GLY A O 1
ATOM 956 N N . GLY A 1 120 ? -5.355 6.731 6.740 1.00 71.50 120 GLY A N 1
ATOM 957 C CA . GLY A 1 120 ? -5.822 7.363 7.978 1.00 71.50 120 GLY A CA 1
ATOM 958 C C . GLY A 1 120 ? -4.749 8.164 8.727 1.00 71.50 120 GLY A C 1
ATOM 959 O O . GLY A 1 120 ? -5.092 9.110 9.438 1.00 71.50 120 GLY A O 1
ATOM 960 N N . LEU A 1 121 ? -3.461 7.854 8.535 1.00 71.56 121 LEU A N 1
ATOM 961 C CA . LEU A 1 121 ? -2.358 8.515 9.247 1.00 71.56 121 LEU A CA 1
ATOM 962 C C . LEU A 1 121 ? -2.279 10.012 8.920 1.00 71.56 121 LEU A C 1
ATOM 964 O O . LEU A 1 121 ? -2.139 10.841 9.815 1.00 71.56 121 LEU A O 1
ATOM 968 N N . ARG A 1 122 ? -2.501 10.382 7.657 1.00 69.19 122 ARG A N 1
ATOM 969 C CA . ARG A 1 122 ? -2.497 11.781 7.199 1.00 69.19 122 ARG A CA 1
ATOM 970 C C . ARG A 1 122 ? -3.709 12.573 7.710 1.00 69.19 122 ARG A C 1
ATOM 972 O O . ARG A 1 122 ? -3.628 13.782 7.934 1.00 69.19 122 ARG A O 1
ATOM 979 N N . THR A 1 123 ? -4.839 11.901 7.929 1.00 73.81 123 THR A N 1
ATOM 980 C CA . THR A 1 123 ? -6.018 12.497 8.580 1.00 73.81 123 THR A CA 1
ATOM 981 C C . THR A 1 123 ? -5.765 12.698 10.072 1.00 73.81 123 THR A C 1
ATOM 983 O O . THR A 1 123 ? -6.082 13.760 10.605 1.00 73.81 123 THR A O 1
ATOM 986 N N . PHE A 1 124 ? -5.135 11.726 10.735 1.00 75.25 124 PHE A N 1
ATOM 987 C CA . PHE A 1 124 ? -4.746 11.833 12.140 1.00 75.25 124 PHE A CA 1
ATOM 988 C C . PHE A 1 124 ? -3.768 12.992 12.378 1.00 75.25 124 PHE A C 1
ATOM 990 O O . PHE A 1 124 ? -3.971 13.790 13.294 1.00 75.25 124 PHE A O 1
ATOM 997 N N . GLU A 1 125 ? -2.768 13.150 11.510 1.00 69.06 125 GLU A N 1
ATOM 998 C CA . GLU A 1 125 ? -1.836 14.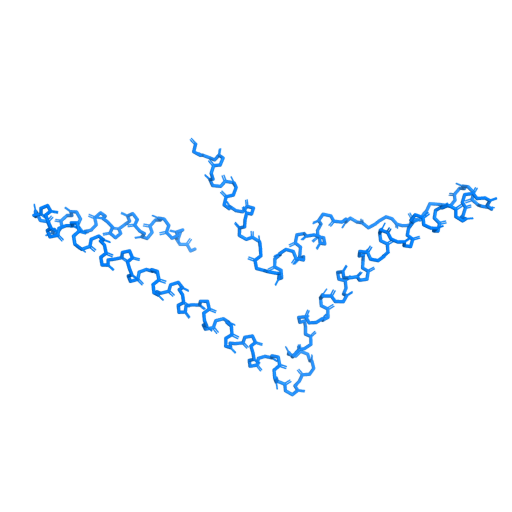283 11.548 1.00 69.06 125 GLU A CA 1
ATOM 999 C C . GLU A 1 125 ? -2.563 15.629 11.437 1.00 69.06 125 GLU A C 1
ATOM 1001 O O . GLU A 1 125 ? -2.349 16.513 12.266 1.00 69.06 125 GLU A O 1
ATOM 1006 N N . LYS A 1 126 ? -3.494 15.778 10.485 1.00 70.75 126 LYS A N 1
ATOM 1007 C CA . LYS A 1 126 ? -4.294 17.007 10.337 1.00 70.75 126 LYS A CA 1
ATOM 1008 C C . LYS A 1 126 ? -5.172 17.305 11.555 1.00 70.75 126 LYS A C 1
ATOM 1010 O O . LYS A 1 126 ? -5.322 18.467 11.923 1.00 70.75 126 LYS A O 1
ATOM 1015 N N . VAL A 1 127 ? -5.761 16.283 12.177 1.00 76.75 127 VAL A N 1
ATOM 1016 C CA . VAL A 1 127 ? -6.595 16.451 13.381 1.00 76.75 127 VAL A CA 1
ATOM 1017 C C . VAL A 1 127 ? -5.744 16.857 14.584 1.00 76.75 127 VAL A C 1
ATOM 1019 O O . VAL A 1 127 ? -6.157 17.724 15.351 1.00 76.75 127 VAL A O 1
ATOM 1022 N N . LYS A 1 128 ? -4.547 16.279 14.733 1.00 70.00 128 LYS A N 1
ATOM 1023 C CA . LYS A 1 128 ? -3.610 16.630 15.807 1.00 70.00 128 LYS A CA 1
ATOM 1024 C C . LYS A 1 128 ? -3.069 18.052 15.657 1.00 70.00 128 LYS A C 1
ATOM 1026 O O . LYS A 1 128 ? -3.001 18.757 16.651 1.00 70.00 128 LYS A O 1
ATOM 1031 N N . LEU A 1 129 ? -2.733 18.478 14.438 1.00 66.75 129 LEU A N 1
ATOM 1032 C CA . LEU A 1 129 ? -2.226 19.828 14.147 1.00 66.75 129 LEU A CA 1
ATOM 1033 C C . LEU A 1 129 ? -3.281 20.936 14.304 1.00 66.75 129 LEU A C 1
ATOM 1035 O O . LEU A 1 129 ? -2.934 22.112 14.322 1.00 66.75 129 LEU A O 1
ATOM 1039 N N . ARG A 1 130 ? -4.568 20.576 14.379 1.00 58.19 130 ARG A N 1
ATOM 1040 C CA . ARG A 1 130 ? -5.681 21.512 14.596 1.00 58.19 130 ARG A CA 1
ATOM 1041 C C . ARG A 1 130 ? -5.996 21.736 16.086 1.00 58.19 130 ARG A C 1
ATOM 1043 O O . ARG A 1 130 ? -6.839 22.579 16.387 1.00 58.19 130 ARG A O 1
ATOM 1050 N N . LYS A 1 131 ? -5.371 20.982 16.996 1.00 49.06 131 LYS A N 1
ATOM 1051 C CA . LYS A 1 131 ? -5.395 21.240 18.444 1.00 49.06 131 LYS A CA 1
ATOM 1052 C C . LYS A 1 131 ? -4.229 22.135 18.835 1.00 49.06 131 LYS A C 1
ATOM 1054 O O . LYS A 1 131 ? -4.453 22.967 19.735 1.00 49.06 131 LYS A O 1
#

Radius of gyration: 24.3 Å; chains: 1; bounding box: 55×38×67 Å